Protein AF-A0A3B9UQJ7-F1 (afdb_monomer)

Nearest PDB structures (foldseek):
  7e2m-assembly2_C  TM=3.936E-01  e=2.970E-01  Homo sapiens
  6yfo-assembly1_AA  TM=3.274E-01  e=9.215E+00  Leviviridae sp.

Radius of gyration: 18.08 Å; Cα contacts (8 Å, |Δi|>4): 92; chains: 1; bounding box: 47×24×50 Å

Structure (mmCIF, N/CA/C/O backbone):
data_AF-A0A3B9UQJ7-F1
#
_entry.id   AF-A0A3B9UQJ7-F1
#
loop_
_atom_site.group_PDB
_atom_site.id
_atom_site.type_symbol
_atom_site.label_atom_id
_atom_site.label_alt_id
_atom_site.label_comp_id
_atom_site.label_asym_id
_atom_site.label_entity_id
_atom_site.label_seq_id
_atom_site.pdbx_PDB_ins_code
_atom_site.Cartn_x
_atom_site.Cartn_y
_atom_site.Cartn_z
_atom_site.occupancy
_atom_site.B_iso_or_equiv
_atom_site.auth_seq_id
_atom_site.auth_comp_id
_atom_site.auth_asym_id
_atom_site.auth_atom_id
_atom_site.pdbx_PDB_model_num
ATOM 1 N N . MET A 1 1 ? 15.191 11.436 -12.299 1.00 65.06 1 MET A N 1
ATOM 2 C CA . MET A 1 1 ? 15.177 11.047 -10.874 1.00 65.06 1 MET A CA 1
ATOM 3 C C . MET A 1 1 ? 15.397 9.553 -10.837 1.00 65.06 1 MET A C 1
ATOM 5 O O . MET A 1 1 ? 14.771 8.872 -11.637 1.00 65.06 1 MET A O 1
ATOM 9 N N . ASP A 1 2 ? 16.320 9.070 -10.013 1.00 90.44 2 ASP A N 1
ATOM 10 C CA . ASP A 1 2 ? 16.567 7.633 -9.897 1.00 90.44 2 ASP A CA 1
ATOM 11 C C . ASP A 1 2 ? 15.323 6.934 -9.322 1.00 90.44 2 ASP A C 1
ATOM 13 O O . ASP A 1 2 ? 14.795 7.356 -8.289 1.00 90.44 2 ASP A O 1
ATOM 17 N N . LEU A 1 3 ? 14.813 5.923 -10.033 1.00 89.31 3 LEU A N 1
ATOM 18 C CA . LEU A 1 3 ? 13.572 5.232 -9.667 1.00 89.31 3 LEU A CA 1
ATOM 19 C C . LEU A 1 3 ? 13.715 4.561 -8.301 1.00 89.31 3 LEU A C 1
ATOM 21 O O . LEU A 1 3 ? 12.799 4.635 -7.483 1.00 89.31 3 LEU A O 1
ATOM 25 N N . GLN A 1 4 ? 14.872 3.951 -8.047 1.00 91.00 4 GLN A N 1
ATOM 26 C CA . GLN A 1 4 ? 15.140 3.261 -6.795 1.00 91.00 4 GLN A CA 1
ATOM 27 C C . GLN A 1 4 ? 15.121 4.244 -5.621 1.00 91.00 4 GLN A C 1
ATOM 29 O O . GLN A 1 4 ? 14.367 4.046 -4.669 1.00 91.00 4 GLN A O 1
ATOM 34 N N . LEU A 1 5 ? 15.841 5.364 -5.741 1.00 94.00 5 LEU A N 1
ATOM 35 C CA . LEU A 1 5 ? 15.820 6.438 -4.749 1.00 94.00 5 LEU A CA 1
ATOM 36 C C . LEU A 1 5 ? 14.402 6.964 -4.480 1.00 94.00 5 LEU A C 1
ATOM 38 O O . LEU A 1 5 ? 14.043 7.246 -3.336 1.00 94.00 5 LEU A O 1
ATOM 42 N N . TYR A 1 6 ? 13.578 7.102 -5.521 1.00 93.12 6 TYR A N 1
ATOM 43 C CA . TYR A 1 6 ? 12.196 7.541 -5.354 1.00 93.12 6 TYR A CA 1
ATOM 44 C C . TYR A 1 6 ? 11.348 6.5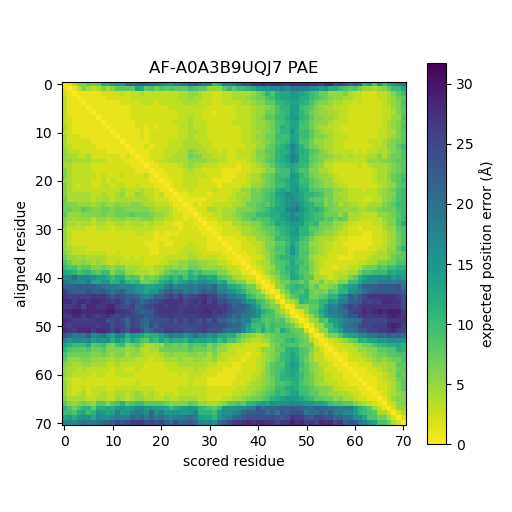20 -4.592 1.00 93.12 6 TYR A C 1
ATOM 46 O O . TYR A 1 6 ? 10.650 6.894 -3.649 1.00 93.12 6 TYR A O 1
ATOM 54 N N . LEU A 1 7 ? 11.427 5.239 -4.962 1.00 94.00 7 LEU A N 1
ATOM 55 C CA . LEU A 1 7 ? 10.700 4.161 -4.288 1.00 94.00 7 LEU A CA 1
ATOM 56 C C . LEU A 1 7 ? 11.129 4.008 -2.826 1.00 94.00 7 LEU A C 1
ATOM 58 O O . LEU A 1 7 ? 10.288 3.741 -1.965 1.00 94.00 7 LEU A O 1
ATOM 62 N N . ASP A 1 8 ? 12.407 4.212 -2.521 1.00 94.44 8 ASP A N 1
ATOM 63 C CA . ASP A 1 8 ? 12.906 4.161 -1.150 1.00 94.44 8 ASP A CA 1
ATOM 64 C C . ASP A 1 8 ? 12.392 5.340 -0.318 1.00 94.44 8 ASP A C 1
ATOM 66 O O . ASP A 1 8 ? 11.839 5.124 0.761 1.00 94.44 8 ASP A O 1
ATOM 70 N N . ASN A 1 9 ? 12.429 6.564 -0.853 1.00 94.75 9 ASN A N 1
ATOM 71 C CA . ASN A 1 9 ? 11.821 7.724 -0.193 1.00 94.75 9 ASN A CA 1
ATOM 72 C C . ASN A 1 9 ? 10.315 7.532 0.038 1.00 94.75 9 ASN A C 1
ATOM 74 O O . ASN A 1 9 ? 9.793 7.865 1.103 1.00 94.75 9 ASN A O 1
ATOM 78 N N . LEU A 1 10 ? 9.611 6.968 -0.944 1.00 94.12 10 LEU A N 1
ATOM 79 C CA . LEU A 1 10 ? 8.187 6.683 -0.826 1.00 94.12 10 LEU A CA 1
ATOM 80 C C . LEU A 1 10 ? 7.924 5.621 0.254 1.00 94.12 10 LEU A C 1
ATOM 82 O O . LEU A 1 10 ? 7.030 5.786 1.081 1.00 94.12 10 LEU A O 1
ATOM 86 N N . SER A 1 11 ? 8.747 4.571 0.307 1.00 94.38 11 SER A N 1
ATOM 87 C CA . SER A 1 11 ? 8.667 3.532 1.341 1.00 94.38 11 SER A CA 1
ATOM 88 C C . SER A 1 11 ? 8.824 4.120 2.748 1.00 94.38 11 SER A C 1
ATOM 90 O O . SER A 1 11 ? 8.072 3.772 3.657 1.00 94.38 11 SER A O 1
ATOM 92 N N . GLU A 1 12 ? 9.757 5.056 2.927 1.00 95.44 12 GLU A N 1
ATOM 93 C CA . GLU A 1 12 ? 9.995 5.738 4.205 1.00 95.44 12 GLU A CA 1
ATOM 94 C C . GLU A 1 12 ? 8.807 6.595 4.665 1.00 95.44 12 GLU A C 1
ATOM 96 O O . GLU A 1 12 ? 8.548 6.720 5.866 1.00 95.44 12 GLU A O 1
ATOM 101 N N . ILE A 1 13 ? 8.060 7.172 3.723 1.00 93.50 13 ILE A N 1
ATOM 102 C CA . ILE A 1 13 ? 6.838 7.927 4.018 1.00 93.50 13 ILE A CA 1
ATOM 103 C C . ILE A 1 13 ? 5.708 6.967 4.401 1.00 93.50 13 ILE A C 1
ATOM 105 O O . ILE A 1 13 ? 5.037 7.173 5.414 1.00 93.50 13 ILE A O 1
ATOM 109 N N . PHE A 1 14 ? 5.514 5.907 3.617 1.00 92.69 14 PHE A N 1
ATOM 110 C CA . PHE A 1 14 ? 4.376 5.003 3.764 1.00 92.69 14 PHE A CA 1
ATOM 111 C C . PHE A 1 14 ? 4.474 4.106 4.998 1.00 92.69 14 PHE A C 1
ATOM 113 O O . PHE A 1 14 ? 3.455 3.881 5.648 1.00 92.69 14 PHE A O 1
ATOM 120 N N . LYS A 1 15 ? 5.677 3.661 5.387 1.00 93.12 15 LYS A N 1
ATOM 121 C CA . LYS A 1 15 ? 5.871 2.769 6.548 1.00 93.12 15 LYS A CA 1
ATOM 122 C C . LYS A 1 15 ? 5.361 3.340 7.876 1.00 93.12 15 LYS A C 1
ATOM 124 O O . LYS A 1 15 ? 5.251 2.607 8.851 1.00 93.12 15 LYS A O 1
ATOM 129 N N . LYS A 1 16 ? 5.094 4.652 7.937 1.00 92.50 16 LYS A N 1
ATOM 130 C CA . LYS A 1 16 ? 4.520 5.315 9.116 1.00 92.50 16 LYS A CA 1
ATOM 131 C C . LYS A 1 16 ? 3.080 4.883 9.386 1.00 92.50 16 LYS A C 1
ATOM 133 O O . LYS A 1 16 ? 2.690 4.828 10.544 1.00 92.50 16 LYS A O 1
ATOM 138 N N . ASN A 1 17 ? 2.319 4.599 8.328 1.00 91.50 17 ASN A N 1
ATOM 139 C CA . ASN A 1 17 ? 0.881 4.330 8.410 1.00 91.50 17 ASN A CA 1
ATOM 140 C C . ASN A 1 17 ? 0.480 3.002 7.751 1.00 91.50 17 ASN A C 1
ATOM 142 O O . ASN A 1 17 ? -0.589 2.486 8.044 1.00 91.50 17 ASN A O 1
ATOM 146 N N . PHE A 1 18 ? 1.313 2.440 6.871 1.00 94.00 18 PHE A N 1
ATOM 147 C CA . PHE A 1 18 ? 0.998 1.244 6.091 1.00 94.00 18 PHE A CA 1
ATOM 148 C C . PHE A 1 18 ? 1.968 0.104 6.400 1.00 94.00 18 PHE A C 1
ATOM 150 O O . PHE A 1 18 ? 3.179 0.309 6.502 1.00 94.00 18 PHE A O 1
ATOM 157 N N . GLU A 1 19 ? 1.442 -1.119 6.448 1.00 94.88 19 GLU A N 1
ATOM 158 C CA . GLU A 1 19 ? 2.255 -2.322 6.299 1.00 94.88 19 GLU A CA 1
ATOM 159 C C . GLU A 1 19 ? 2.672 -2.426 4.827 1.00 94.88 19 GLU A C 1
ATOM 161 O O . GLU A 1 19 ? 1.826 -2.520 3.933 1.00 94.88 19 GLU A O 1
ATOM 166 N N . LEU A 1 20 ? 3.980 -2.348 4.577 1.00 94.69 20 LEU A N 1
ATOM 167 C CA . LEU A 1 20 ? 4.552 -2.309 3.236 1.00 94.69 20 LEU A CA 1
ATOM 168 C C . LEU A 1 20 ? 5.116 -3.663 2.810 1.00 94.69 20 LEU A C 1
ATOM 170 O O . LEU A 1 20 ? 5.856 -4.314 3.546 1.00 94.69 20 LEU A O 1
ATOM 174 N N . HIS A 1 21 ? 4.861 -4.011 1.557 1.00 93.56 21 HIS A N 1
ATOM 175 C CA . HIS A 1 21 ? 5.451 -5.137 0.854 1.00 93.56 21 HIS A CA 1
ATOM 176 C C . HIS A 1 21 ? 6.119 -4.627 -0.430 1.00 93.56 21 HIS A C 1
ATOM 178 O O . HIS A 1 21 ? 5.534 -3.825 -1.160 1.00 93.56 21 HIS A O 1
ATOM 184 N N . LYS A 1 22 ? 7.346 -5.075 -0.703 1.00 92.56 22 LYS A N 1
ATOM 185 C CA . LYS A 1 22 ? 8.105 -4.726 -1.915 1.00 92.56 22 LYS A CA 1
ATOM 186 C C . LYS A 1 22 ? 8.124 -5.907 -2.886 1.00 92.56 22 LYS A C 1
ATOM 188 O O . LYS A 1 22 ? 8.047 -7.048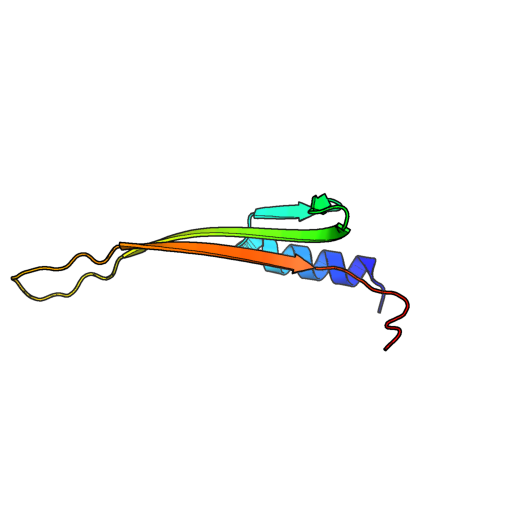 -2.436 1.00 92.56 22 LYS A O 1
ATOM 193 N N . ASP A 1 23 ? 8.236 -5.623 -4.183 1.00 91.31 23 ASP A N 1
ATOM 194 C CA . ASP A 1 23 ? 8.425 -6.628 -5.245 1.00 91.31 23 ASP A CA 1
ATOM 195 C C . ASP A 1 23 ? 7.402 -7.777 -5.222 1.00 91.31 23 ASP A C 1
ATOM 197 O O . ASP A 1 23 ? 7.746 -8.955 -5.337 1.00 91.31 23 ASP A O 1
ATOM 201 N N . ILE A 1 24 ? 6.122 -7.439 -5.073 1.00 93.00 24 ILE A N 1
ATOM 202 C CA . ILE A 1 24 ? 5.050 -8.435 -5.012 1.00 93.00 24 ILE A CA 1
ATOM 203 C C . ILE A 1 24 ? 4.355 -8.630 -6.359 1.00 93.00 24 ILE A C 1
ATOM 205 O O . ILE A 1 24 ? 4.387 -7.761 -7.231 1.00 93.00 24 ILE A O 1
ATOM 209 N N . VAL A 1 25 ? 3.665 -9.761 -6.497 1.00 92.44 25 VAL A N 1
ATOM 210 C CA . VAL A 1 25 ? 2.797 -10.055 -7.640 1.00 92.44 25 VAL A CA 1
ATOM 211 C C . VAL A 1 25 ? 1.350 -10.137 -7.163 1.00 92.44 25 VAL A C 1
ATOM 213 O O . VAL A 1 25 ? 1.035 -10.916 -6.267 1.00 92.44 25 VAL A O 1
ATOM 216 N N . ILE A 1 26 ? 0.472 -9.332 -7.761 1.00 88.12 26 ILE A N 1
ATOM 217 C CA . ILE A 1 26 ? -0.978 -9.343 -7.522 1.00 88.12 26 ILE A CA 1
ATOM 218 C C . ILE A 1 26 ? -1.678 -9.423 -8.881 1.00 88.12 26 ILE A C 1
ATOM 220 O O . ILE A 1 26 ? -1.397 -8.603 -9.751 1.00 88.12 26 ILE A O 1
ATOM 224 N N . PHE A 1 27 ? -2.596 -10.382 -9.064 1.00 86.81 27 PHE A N 1
ATOM 225 C CA . PHE A 1 27 ? -3.315 -10.607 -10.334 1.00 86.81 27 PHE A CA 1
ATOM 226 C C . PHE A 1 27 ? -2.375 -10.615 -11.557 1.00 86.81 27 PHE A C 1
ATOM 228 O O . PHE A 1 27 ? -2.606 -9.901 -12.531 1.00 86.81 27 PHE A O 1
ATOM 235 N N . ASP A 1 28 ? -1.264 -11.354 -11.453 1.00 89.00 28 ASP A N 1
ATOM 236 C CA . ASP A 1 28 ? -0.203 -11.465 -12.470 1.00 89.00 28 ASP A CA 1
ATOM 237 C C . ASP A 1 28 ? 0.517 -10.152 -12.831 1.00 89.00 28 ASP A C 1
ATOM 239 O O . ASP A 1 28 ? 1.325 -10.104 -13.760 1.00 89.00 28 ASP A O 1
ATOM 243 N N . LYS A 1 29 ? 0.288 -9.078 -12.068 1.00 87.06 29 LYS A N 1
ATOM 244 C CA . LYS A 1 29 ? 1.008 -7.812 -12.203 1.00 87.06 29 LYS A CA 1
ATOM 245 C C . LYS A 1 29 ? 2.081 -7.699 -11.136 1.00 87.06 29 LYS A C 1
ATOM 247 O O . LYS A 1 29 ? 1.804 -7.821 -9.943 1.00 87.06 29 LYS A O 1
ATOM 252 N N . LYS A 1 30 ? 3.310 -7.424 -11.575 1.00 91.19 30 LYS A N 1
ATOM 253 C CA . LYS A 1 30 ? 4.417 -7.094 -10.679 1.00 91.19 30 LYS A CA 1
ATOM 254 C C . LYS A 1 30 ? 4.273 -5.650 -10.201 1.00 91.19 30 LYS A C 1
ATOM 256 O O . LYS A 1 30 ? 4.223 -4.737 -11.018 1.00 91.19 30 LYS A O 1
ATOM 261 N N . LEU A 1 31 ? 4.235 -5.455 -8.892 1.00 92.69 31 LEU A N 1
ATOM 262 C CA . LEU A 1 31 ? 4.176 -4.146 -8.251 1.00 92.69 31 LEU A CA 1
ATOM 263 C C . LEU A 1 31 ? 5.516 -3.838 -7.592 1.00 92.69 31 LEU A C 1
ATOM 265 O O . LEU A 1 31 ? 6.145 -4.721 -7.007 1.00 92.69 31 LEU A O 1
ATOM 269 N N . ASN A 1 32 ? 5.935 -2.575 -7.650 1.00 94.19 32 ASN A N 1
ATOM 270 C CA . ASN A 1 32 ? 7.145 -2.135 -6.963 1.00 94.19 32 ASN A CA 1
ATOM 271 C C . ASN A 1 32 ? 6.902 -2.072 -5.454 1.00 94.19 32 ASN A C 1
ATOM 273 O O . ASN A 1 32 ? 7.705 -2.585 -4.677 1.00 94.19 32 ASN A O 1
ATOM 277 N N . LEU A 1 33 ? 5.780 -1.469 -5.044 1.00 94.19 33 LEU A N 1
ATOM 278 C CA . LEU A 1 33 ? 5.377 -1.355 -3.645 1.00 94.19 33 LEU A CA 1
ATOM 279 C C . LEU A 1 33 ? 3.881 -1.617 -3.495 1.00 94.19 33 LEU A C 1
ATOM 281 O O . LEU A 1 33 ? 3.065 -1.209 -4.325 1.00 94.19 33 LEU A O 1
ATOM 285 N N . TYR A 1 34 ? 3.534 -2.244 -2.383 1.00 95.25 34 TYR A N 1
ATOM 286 C CA . TYR A 1 34 ? 2.169 -2.430 -1.930 1.00 95.25 34 TYR A CA 1
ATOM 287 C C . TYR A 1 34 ? 2.063 -2.055 -0.462 1.00 95.25 34 TYR A C 1
ATOM 289 O O . TYR A 1 34 ? 2.737 -2.643 0.380 1.00 95.25 34 TYR A O 1
ATOM 297 N N . GLY A 1 35 ? 1.221 -1.072 -0.165 1.00 94.31 35 GLY A N 1
ATOM 298 C CA . GLY A 1 35 ? 0.870 -0.695 1.196 1.00 94.31 35 GLY A CA 1
ATOM 299 C C . GLY A 1 35 ? -0.539 -1.145 1.529 1.00 94.31 35 GLY A C 1
ATOM 300 O O . GLY A 1 35 ? -1.456 -0.922 0.740 1.00 94.31 35 GLY A O 1
ATOM 301 N N . LYS A 1 36 ? -0.719 -1.735 2.708 1.00 94.88 36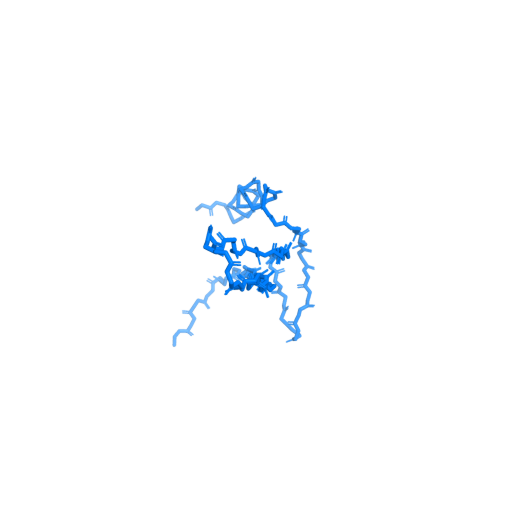 LYS A N 1
ATOM 302 C CA . LYS A 1 36 ? -2.041 -2.003 3.276 1.00 94.88 36 LYS A CA 1
ATOM 303 C C . LYS A 1 36 ? -2.163 -1.361 4.652 1.00 94.88 36 LYS A C 1
ATOM 305 O O . LYS A 1 36 ? -1.224 -1.384 5.446 1.00 94.88 36 LYS A O 1
ATOM 310 N N . TYR A 1 37 ? -3.322 -0.788 4.921 1.00 94.12 37 TYR A N 1
ATOM 311 C CA . TYR A 1 37 ? -3.681 -0.237 6.217 1.00 94.12 37 TYR A CA 1
ATOM 312 C C . TYR A 1 37 ? -5.054 -0.768 6.605 1.00 94.12 37 TYR A C 1
ATOM 314 O O . TYR A 1 37 ? -5.960 -0.864 5.774 1.00 94.12 37 TYR A O 1
ATOM 322 N N . LYS A 1 38 ? -5.177 -1.155 7.872 1.00 91.81 38 LYS A N 1
ATOM 323 C CA . LYS A 1 38 ? -6.421 -1.627 8.462 1.00 91.81 38 LYS A CA 1
ATOM 324 C C . LYS A 1 38 ? -6.632 -0.904 9.778 1.00 91.81 38 LYS A C 1
ATOM 326 O O . LYS A 1 38 ? -5.752 -0.943 10.634 1.00 91.81 38 LYS A O 1
ATOM 331 N N . ASP A 1 39 ? -7.815 -0.334 9.950 1.00 90.56 39 ASP A N 1
ATOM 332 C CA . ASP A 1 39 ? -8.231 0.267 11.212 1.00 90.56 39 ASP A CA 1
ATOM 333 C C . ASP A 1 39 ? -9.733 0.093 11.447 1.00 90.56 39 ASP A C 1
ATOM 335 O O . ASP A 1 39 ? -10.490 -0.263 10.542 1.00 90.56 39 ASP A O 1
ATOM 339 N N . ILE A 1 40 ? -10.167 0.311 12.683 1.00 84.88 40 ILE A N 1
ATOM 340 C CA . ILE A 1 40 ? -11.574 0.301 13.075 1.00 84.88 40 ILE A CA 1
ATOM 341 C C . ILE A 1 40 ? -11.901 1.680 13.637 1.00 84.88 40 ILE A C 1
ATOM 343 O O . ILE A 1 40 ? -11.566 2.009 14.775 1.00 84.88 40 ILE A O 1
ATOM 347 N N . GLY A 1 41 ? -12.591 2.483 12.831 1.00 79.44 41 GLY A N 1
ATOM 348 C CA . GLY A 1 41 ? -13.087 3.789 13.234 1.00 79.44 41 GLY A CA 1
ATOM 349 C C . GLY A 1 41 ? -14.387 3.654 14.022 1.00 79.44 41 GLY A C 1
ATOM 350 O O . GLY A 1 41 ? -15.295 2.929 13.621 1.00 79.44 41 GLY A O 1
ATOM 351 N N . GLY A 1 42 ? -14.498 4.369 15.140 1.00 72.69 42 GLY A N 1
ATOM 352 C CA . GLY A 1 42 ? -15.743 4.500 15.895 1.00 72.69 42 GLY A CA 1
ATOM 353 C C . GLY A 1 42 ? -16.117 5.965 16.066 1.00 72.69 42 GLY A C 1
ATOM 354 O O . GLY A 1 42 ? -15.270 6.776 16.439 1.00 72.69 42 GLY A O 1
ATOM 355 N N . ARG A 1 43 ? -17.382 6.320 15.820 1.00 67.38 43 ARG A N 1
ATOM 356 C CA . ARG A 1 43 ? -17.921 7.638 16.190 1.00 67.38 43 ARG A CA 1
ATOM 357 C C . ARG A 1 43 ? -18.798 7.502 17.427 1.00 67.38 43 ARG A C 1
ATOM 359 O O . ARG A 1 43 ? -19.777 6.764 17.419 1.00 67.38 43 ARG A O 1
ATOM 366 N N . THR A 1 44 ? -18.461 8.244 18.478 1.00 60.69 44 THR A N 1
ATOM 367 C CA . THR A 1 44 ? -19.281 8.334 19.690 1.00 60.69 44 THR A CA 1
ATOM 368 C C . THR A 1 44 ? -20.140 9.593 19.599 1.00 60.69 44 THR A C 1
ATOM 370 O O . THR A 1 44 ? -19.634 10.700 19.782 1.00 60.69 44 THR A O 1
ATOM 373 N N . PHE A 1 45 ? -21.434 9.460 19.303 1.00 61.03 45 PHE A N 1
ATOM 374 C CA . PHE A 1 45 ? -22.362 10.583 19.455 1.00 61.03 45 PHE A CA 1
ATOM 375 C C . PHE A 1 45 ? -22.691 10.760 20.946 1.00 61.03 45 PHE A C 1
ATOM 377 O O . PHE A 1 45 ? -23.127 9.831 21.615 1.00 61.03 45 PHE A O 1
ATOM 384 N N . LEU A 1 46 ? -22.436 11.959 21.479 1.00 65.06 46 LEU A N 1
ATOM 385 C CA . LEU A 1 46 ? -22.487 12.300 22.912 1.00 65.06 46 LEU A CA 1
ATOM 386 C C . LEU A 1 46 ? -23.899 12.284 23.542 1.00 65.06 46 LEU A C 1
ATOM 388 O O . LEU A 1 46 ? -24.039 12.558 24.734 1.00 65.06 46 LEU A O 1
ATOM 392 N N . THR A 1 47 ? -24.958 12.008 22.778 1.00 66.25 47 THR A N 1
ATOM 393 C CA . THR A 1 47 ? -26.343 12.065 23.268 1.00 66.25 47 THR A CA 1
ATOM 394 C C . THR A 1 47 ? -26.848 10.717 23.782 1.00 66.25 47 THR A C 1
ATOM 396 O O . THR A 1 47 ? -26.451 9.659 23.314 1.00 66.25 47 THR A O 1
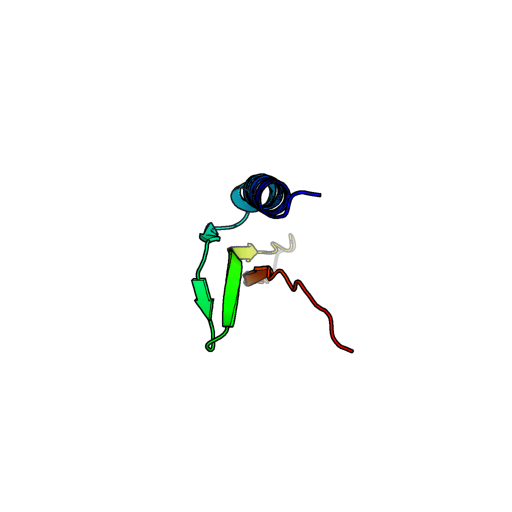ATOM 399 N N . LYS A 1 48 ? -27.771 10.772 24.749 1.00 55.84 48 LYS A N 1
ATOM 400 C CA . LYS A 1 48 ? -28.085 9.696 25.706 1.00 55.84 48 LYS A CA 1
ATOM 401 C C . LYS A 1 48 ? -28.785 8.437 25.147 1.00 55.84 48 LYS A C 1
ATOM 403 O O . LYS A 1 48 ? -28.901 7.480 25.899 1.00 55.84 48 LYS A O 1
ATOM 408 N N . ASN A 1 49 ? -29.228 8.429 23.885 1.00 58.75 49 ASN A N 1
ATOM 409 C CA . ASN A 1 49 ? -30.006 7.338 23.272 1.00 58.75 49 ASN A CA 1
ATOM 410 C C . ASN A 1 49 ? -29.425 6.917 21.905 1.00 58.75 49 ASN A C 1
ATOM 412 O O . ASN A 1 49 ? -30.058 7.129 20.877 1.00 58.75 49 ASN A O 1
ATOM 416 N N . ASP A 1 50 ? -28.237 6.311 21.939 1.00 58.25 50 ASP A N 1
ATOM 417 C CA . ASP A 1 50 ? -27.662 5.462 20.882 1.00 58.25 50 ASP A CA 1
ATOM 418 C C . ASP A 1 50 ? -27.133 6.121 19.590 1.00 58.25 50 ASP A C 1
ATOM 420 O O . ASP A 1 50 ? -27.791 6.905 18.916 1.00 58.25 50 ASP A O 1
ATOM 424 N N . VAL A 1 51 ? -25.886 5.781 19.241 1.00 58.12 51 VAL A N 1
ATOM 425 C CA . VAL A 1 51 ? -25.467 4.871 18.149 1.00 58.12 51 VAL A CA 1
ATOM 426 C C . VAL A 1 51 ? -23.930 4.865 18.178 1.00 58.12 51 VAL A C 1
ATOM 428 O O . VAL A 1 51 ? -23.292 5.902 17.996 1.00 58.12 51 VAL A O 1
ATOM 431 N N . ILE A 1 52 ? -23.327 3.698 18.424 1.00 62.84 52 ILE A N 1
ATOM 432 C CA . ILE A 1 52 ? -21.891 3.473 18.215 1.00 62.84 52 ILE A 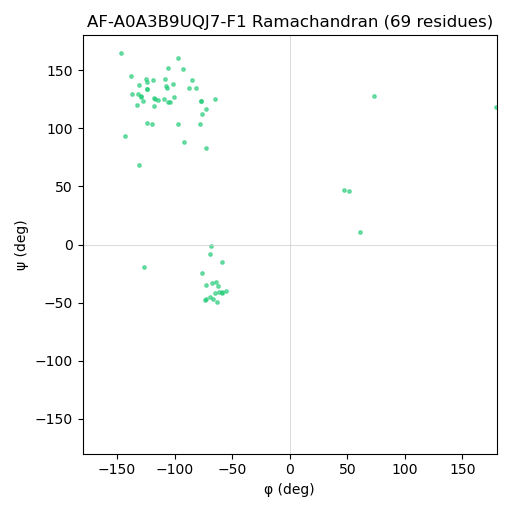CA 1
ATOM 433 C C . ILE A 1 52 ? -21.757 2.943 16.790 1.00 62.84 52 ILE A C 1
ATOM 435 O O . ILE A 1 52 ? -21.829 1.737 16.560 1.00 62.84 52 ILE A O 1
ATOM 439 N N . ASP A 1 53 ? -21.626 3.853 15.832 1.00 70.75 53 ASP A N 1
ATOM 440 C CA . ASP A 1 53 ? -21.316 3.470 14.461 1.00 70.75 53 ASP A 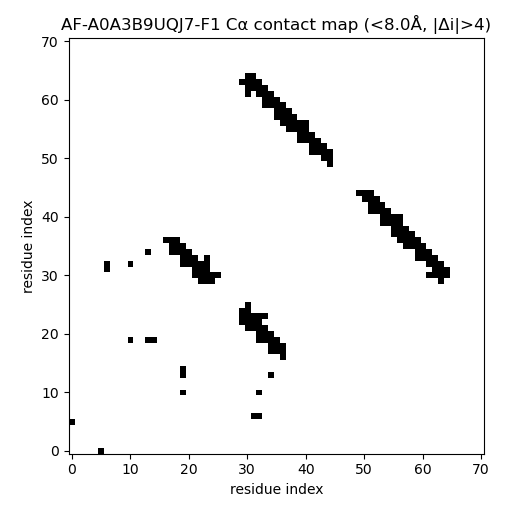CA 1
ATOM 441 C C . ASP A 1 53 ? -19.827 3.105 14.413 1.00 70.75 53 ASP A C 1
ATOM 443 O O . ASP A 1 53 ? -18.956 3.944 14.682 1.00 70.75 53 ASP A O 1
ATOM 447 N N . LYS A 1 54 ? -19.547 1.820 14.181 1.00 75.94 54 LYS A N 1
ATOM 448 C CA . LYS A 1 54 ? -18.200 1.292 13.959 1.00 75.94 54 LYS A CA 1
ATOM 449 C C . LYS A 1 54 ? -18.103 0.896 12.505 1.00 75.94 54 LYS A C 1
ATOM 451 O O . LYS A 1 54 ? -18.880 0.068 12.040 1.00 75.94 54 LYS A O 1
ATOM 456 N N . PHE A 1 55 ? -17.105 1.434 11.828 1.00 82.88 55 PHE A N 1
ATOM 457 C CA . PHE A 1 55 ? -16.793 1.062 10.462 1.00 82.88 55 PHE A CA 1
ATOM 458 C C . PHE A 1 55 ? -15.340 0.615 10.381 1.00 82.88 55 PHE A C 1
ATOM 460 O O . PHE A 1 55 ? -14.452 1.141 11.056 1.00 82.88 55 PHE A O 1
ATOM 467 N N . GLU A 1 56 ? -15.109 -0.397 9.560 1.00 88.12 56 GLU A N 1
ATOM 468 C CA . GLU A 1 56 ? -13.768 -0.871 9.263 1.00 88.12 56 GLU A CA 1
ATOM 469 C C . GLU A 1 56 ? -13.211 -0.064 8.089 1.00 88.12 56 GLU A C 1
ATOM 471 O O . GLU A 1 56 ? -13.895 0.157 7.087 1.00 88.12 56 GLU A O 1
AT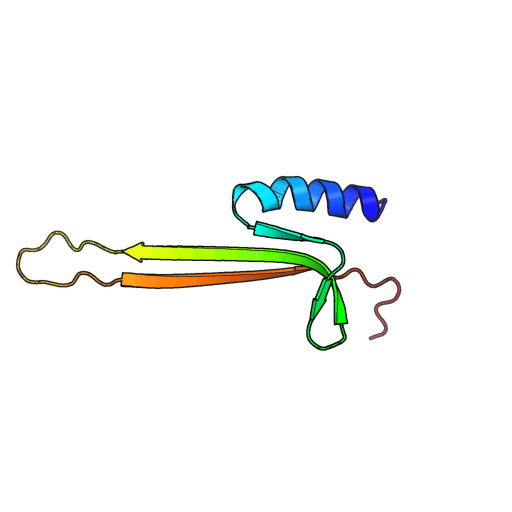OM 476 N N . VAL A 1 57 ? -11.966 0.379 8.218 1.00 88.62 57 VAL A N 1
ATOM 477 C CA . VAL A 1 57 ? -11.216 1.044 7.157 1.00 88.62 57 VAL A CA 1
ATOM 478 C C . VAL A 1 57 ? -10.187 0.055 6.636 1.00 88.62 57 VAL A C 1
ATOM 480 O O . VAL A 1 57 ? -9.354 -0.441 7.394 1.00 88.62 57 VAL A O 1
ATOM 483 N N . TYR A 1 58 ? -10.254 -0.222 5.337 1.00 92.38 58 TYR A N 1
ATOM 484 C CA . TYR A 1 58 ? -9.280 -1.032 4.617 1.00 92.38 58 TYR A CA 1
ATOM 485 C C . TYR A 1 58 ? -8.744 -0.214 3.452 1.00 92.38 58 TYR A C 1
ATOM 487 O O . TYR A 1 58 ? -9.428 -0.031 2.445 1.00 92.38 58 TYR A O 1
ATOM 495 N N . GLU A 1 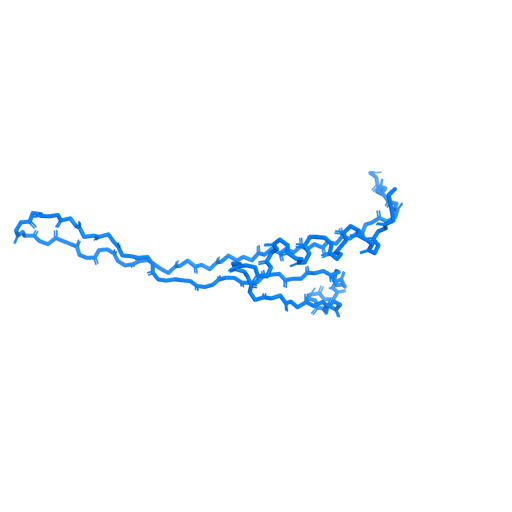59 ? -7.524 0.292 3.591 1.00 92.81 59 GLU A N 1
ATOM 496 C CA . GLU A 1 59 ? -6.865 1.058 2.539 1.00 92.81 59 GLU A CA 1
ATOM 497 C C . GLU A 1 59 ? -5.747 0.246 1.900 1.00 92.81 59 GLU A C 1
ATOM 499 O O . GLU A 1 59 ? -4.943 -0.404 2.573 1.00 92.81 59 GLU A O 1
ATOM 504 N N . HIS A 1 60 ? -5.689 0.317 0.574 1.00 93.25 60 HIS A N 1
ATOM 505 C CA . HIS A 1 60 ? -4.700 -0.366 -0.242 1.00 93.25 60 HIS A CA 1
ATOM 506 C C . HIS A 1 60 ? -4.057 0.644 -1.189 1.00 93.25 60 HIS A C 1
ATOM 508 O O . HIS A 1 60 ? -4.750 1.334 -1.934 1.00 93.25 60 HIS A O 1
ATOM 514 N N . CYS A 1 61 ? -2.729 0.707 -1.189 1.00 92.56 61 CYS A N 1
ATOM 515 C CA . CYS A 1 61 ? -1.960 1.516 -2.122 1.00 92.56 61 CYS A CA 1
ATOM 516 C C . CYS A 1 61 ? -1.073 0.616 -2.981 1.00 92.56 61 CYS A C 1
ATOM 518 O O . CYS A 1 61 ? -0.303 -0.189 -2.459 1.00 92.56 61 CYS A O 1
ATOM 520 N N . LEU A 1 62 ? -1.189 0.762 -4.298 1.00 93.56 62 LEU A N 1
ATOM 521 C CA . LEU A 1 62 ? -0.476 -0.029 -5.294 1.00 93.56 62 LEU A CA 1
ATOM 522 C C . LEU A 1 62 ? 0.406 0.923 -6.097 1.00 93.56 62 LEU A C 1
ATOM 524 O O . LEU A 1 62 ? -0.105 1.844 -6.733 1.00 93.56 62 LEU A O 1
ATOM 528 N N . ILE A 1 63 ? 1.718 0.711 -6.070 1.00 92.69 63 ILE A N 1
ATOM 529 C CA . ILE A 1 63 ? 2.671 1.539 -6.808 1.00 92.69 63 ILE A CA 1
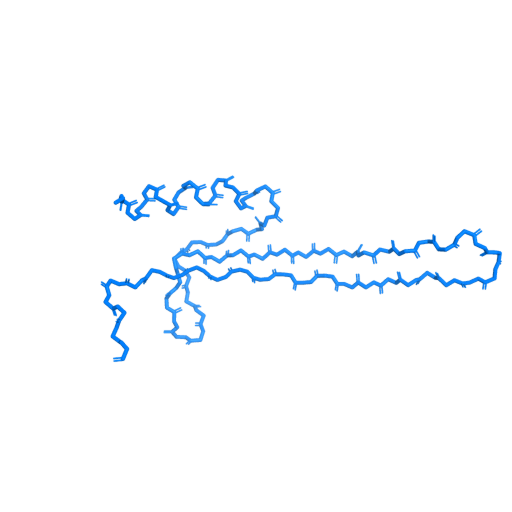ATOM 530 C C . ILE A 1 63 ? 3.382 0.673 -7.833 1.00 92.69 63 ILE A C 1
ATOM 532 O O . ILE A 1 63 ? 3.997 -0.347 -7.503 1.00 92.69 63 ILE A O 1
ATOM 536 N N . GLN A 1 64 ? 3.311 1.123 -9.082 1.00 92.00 64 GLN A N 1
ATOM 537 C CA . GLN A 1 64 ? 3.973 0.495 -10.208 1.00 92.00 64 GLN A CA 1
ATOM 538 C C . GLN A 1 64 ? 4.617 1.554 -11.101 1.00 92.00 64 GLN A C 1
ATOM 540 O O . GLN A 1 64 ? 3.971 2.528 -11.487 1.00 92.00 64 GLN A O 1
ATOM 545 N N . SER A 1 65 ? 5.889 1.355 -11.422 1.00 89.44 65 SER A N 1
ATOM 546 C CA . SER A 1 65 ? 6.627 2.137 -12.403 1.00 89.44 65 SER A CA 1
ATOM 547 C C . SER A 1 65 ? 6.388 1.589 -13.804 1.00 89.44 65 SER A C 1
ATOM 549 O O . SER A 1 65 ? 6.366 0.375 -14.008 1.00 89.44 65 SER A O 1
ATOM 551 N N . TYR A 1 66 ? 6.274 2.493 -14.769 1.00 87.50 66 TYR A N 1
ATOM 552 C CA . TYR A 1 66 ? 6.184 2.167 -16.185 1.00 87.50 66 TYR A CA 1
ATOM 553 C C . TYR A 1 66 ? 7.251 2.970 -16.919 1.00 87.50 66 TYR A C 1
ATOM 555 O O . TYR A 1 66 ? 7.272 4.194 -16.808 1.00 87.50 66 TYR A O 1
ATOM 563 N N . ASP A 1 67 ? 8.122 2.281 -17.652 1.00 81.38 67 ASP A N 1
ATOM 564 C CA . ASP A 1 67 ? 9.184 2.934 -18.427 1.00 81.38 67 ASP A CA 1
ATOM 565 C C . ASP A 1 67 ? 8.643 3.580 -19.709 1.00 81.38 67 ASP A C 1
ATOM 567 O O . ASP A 1 67 ? 9.225 4.532 -20.221 1.00 81.38 67 ASP A O 1
ATOM 571 N N . ASP A 1 68 ? 7.513 3.082 -20.217 1.00 76.31 68 ASP A N 1
ATOM 572 C CA . ASP A 1 68 ? 6.935 3.513 -21.485 1.00 76.31 68 ASP A CA 1
ATOM 573 C C . ASP A 1 68 ? 5.402 3.527 -21.372 1.00 76.31 68 ASP A C 1
ATOM 575 O O . ASP A 1 68 ? 4.723 2.506 -21.522 1.00 76.31 68 ASP A O 1
ATOM 579 N N . LEU A 1 69 ? 4.846 4.693 -21.028 1.00 69.88 69 LEU A N 1
ATOM 580 C CA . LEU A 1 69 ? 3.402 4.939 -21.054 1.00 69.88 69 LEU A CA 1
ATOM 581 C C . LEU A 1 69 ? 2.960 5.054 -22.517 1.00 69.88 69 LEU A C 1
ATOM 583 O O . LEU A 1 69 ? 2.863 6.151 -23.066 1.00 69.88 69 LEU A O 1
ATOM 587 N N . LYS A 1 70 ? 2.718 3.913 -23.165 1.00 63.25 70 LYS A N 1
ATOM 588 C CA . LYS A 1 70 ? 2.097 3.887 -24.491 1.00 63.25 70 LYS A CA 1
ATOM 589 C C . LYS A 1 70 ? 0.595 4.117 -24.334 1.00 63.25 70 LYS A C 1
ATOM 591 O O . LYS A 1 70 ? -0.116 3.226 -23.871 1.00 63.25 70 LYS A O 1
ATOM 596 N N . TYR A 1 71 ? 0.168 5.338 -24.655 1.00 58.31 71 TYR A N 1
ATOM 597 C CA . TYR A 1 71 ? -1.235 5.721 -24.835 1.00 58.31 71 TYR A CA 1
ATOM 598 C C . TYR A 1 71 ? -1.807 5.121 -26.121 1.00 58.31 71 TYR A C 1
ATOM 600 O O . TYR A 1 71 ? -1.044 5.029 -27.112 1.00 58.31 71 TYR A O 1
#

Solvent-accessible surface area (backbone atoms only — not comparable to full-atom values): 4559 Å² total; per-residue (Å²): 128,63,66,65,63,50,53,52,56,49,48,66,61,43,56,79,74,24,58,72,46,66,73,42,74,55,96,91,39,76,28,56,36,37,33,40,34,78,50,75,50,73,49,80,59,92,60,97,79,79,57,80,54,69,47,77,45,78,49,77,45,81,40,68,87,72,99,70,87,80,127

Secondary structure (DSSP, 8-state):
--HHHHHHHHHHHHTTTSEEEEEEEETTEEEEEEEEEEEEEEEE--SSS--EEEEEEEEEEEE---S----

Sequence (71 aa):
MDLQLYLDNLSEIFKKNFELHKDIVIFDKKLNLYGKYKDIGGRTFLTKNDVIDKFEVYEHCLIQSYDDLKY

pLDDT: mean 84.74, std 12.4, range [55.84, 95.44]

Mean predicted aligned error: 7.97 Å

Foldseek 3Di:
DDPVVVLVVVCVVQVVAWDKDAQDADPNDTFGMKTWHKDKDWDDDPDDDDDTDIDIDIDIDTHHDDPDPDD